Protein AF-A0A9Q4JFK7-F1 (afdb_monomer)

Secondary structure (DSSP, 8-state):
--TTS-EEEPPEE-TTS-EEEEEEEE-TTSEEEEEEEEE-TTS-EEEEEEEEE-EESSTTS-EEE-STTEEEEEEEE-SS-EEEEEEES-TT-TT-EEEEEEEEE--

Mean predicted aligned error: 3.75 Å

pLDDT: mean 93.04, std 7.92, range [55.31, 98.38]

Foldseek 3Di:
DQQVFWWKFDWDADPQRKIWMWIKHAHPVFKMKIKIWIAGNVRDIDIDIDMFGWDAPDPPQCWIDGDQQWIWRWPDDDLFKTKTWTWRHDPPDPPIDTHITMIGGDD

Sequence (107 aa):
MICDITWISKKTTNDKGVSYQNVYTFSNNGTYARTLITTDKDGKEQQSTVNGSWTFSAPSFGVIYLGHNSYWDIDELTENKFSAYRRNGEFGEPGMVREYFELTPKI

Organism: Bacteroides fragilis (NCBI:txid817)

Structure (mmCIF, N/CA/C/O backbone):
data_AF-A0A9Q4JFK7-F1
#
_entry.id   AF-A0A9Q4JFK7-F1
#
loop_
_atom_site.group_PDB
_atom_site.id
_atom_site.type_symbol
_atom_site.label_atom_id
_atom_site.label_alt_id
_atom_site.label_comp_id
_atom_site.label_asym_id
_atom_site.label_entity_id
_atom_site.label_seq_id
_atom_site.pdbx_PDB_ins_code
_atom_site.Cartn_x
_atom_site.Cartn_y
_atom_site.Cartn_z
_atom_site.occupancy
_atom_site.B_iso_or_equiv
_atom_site.auth_seq_id
_atom_site.auth_comp_id
_atom_site.auth_asym_id
_atom_site.auth_atom_id
_atom_site.pdbx_PDB_model_num
ATOM 1 N N . MET A 1 1 ? -4.896 6.280 -12.002 1.00 72.69 1 MET A N 1
ATOM 2 C CA . MET A 1 1 ? -5.091 4.828 -11.775 1.00 72.69 1 MET A CA 1
ATOM 3 C C . MET A 1 1 ? -4.617 4.370 -10.392 1.00 72.69 1 MET A C 1
ATOM 5 O O . MET A 1 1 ? -5.399 3.726 -9.717 1.00 72.69 1 MET A O 1
ATOM 9 N N . ILE A 1 2 ? -3.418 4.739 -9.907 1.00 88.69 2 ILE A N 1
ATOM 10 C CA . ILE A 1 2 ? -3.073 4.605 -8.467 1.00 88.69 2 ILE A CA 1
ATOM 11 C C . ILE A 1 2 ? -3.377 5.881 -7.656 1.00 88.69 2 ILE A C 1
ATOM 13 O O . ILE A 1 2 ? -3.796 5.784 -6.508 1.00 88.69 2 ILE A O 1
ATOM 17 N N . CYS A 1 3 ? -3.211 7.067 -8.256 1.00 91.62 3 CYS A N 1
ATOM 18 C CA . CYS A 1 3 ? -3.331 8.363 -7.571 1.00 91.62 3 CYS A CA 1
ATOM 19 C C . CYS A 1 3 ? -4.764 8.832 -7.291 1.00 91.62 3 CYS A C 1
ATOM 21 O O . CYS A 1 3 ? -4.981 9.680 -6.435 1.00 91.62 3 CYS A O 1
ATOM 23 N N . ASP A 1 4 ? -5.740 8.302 -8.025 1.00 87.56 4 ASP A N 1
ATOM 24 C CA . ASP A 1 4 ? -7.136 8.758 -7.952 1.00 87.56 4 ASP A CA 1
ATOM 25 C C . ASP A 1 4 ? -7.926 8.025 -6.860 1.00 87.56 4 ASP A C 1
ATOM 27 O O . ASP A 1 4 ? -9.075 8.355 -6.579 1.00 87.56 4 ASP A O 1
ATOM 31 N N . ILE A 1 5 ? -7.309 7.011 -6.250 1.00 93.62 5 ILE A N 1
ATOM 32 C CA . ILE A 1 5 ? -7.933 6.111 -5.289 1.00 93.62 5 ILE A CA 1
ATOM 33 C C . ILE A 1 5 ? -7.199 6.236 -3.957 1.00 93.62 5 ILE A C 1
ATOM 35 O O . ILE A 1 5 ? -5.969 6.206 -3.885 1.00 93.62 5 ILE A O 1
ATOM 39 N N . THR A 1 6 ? -7.973 6.350 -2.881 1.00 97.00 6 THR A N 1
ATOM 40 C CA . THR A 1 6 ? -7.452 6.125 -1.533 1.00 97.00 6 THR A CA 1
ATOM 41 C C . THR A 1 6 ? -7.437 4.628 -1.280 1.00 97.00 6 THR A C 1
ATOM 43 O O . THR A 1 6 ? -8.483 3.985 -1.314 1.00 97.00 6 THR A O 1
ATOM 46 N N . TRP A 1 7 ? -6.264 4.070 -1.014 1.00 97.81 7 TRP A N 1
ATOM 47 C CA . TRP A 1 7 ? -6.077 2.635 -0.844 1.00 97.81 7 TRP A CA 1
ATOM 48 C C . TRP A 1 7 ? -6.016 2.264 0.630 1.00 97.81 7 TRP A C 1
ATOM 50 O O . TRP A 1 7 ? -5.373 2.955 1.416 1.00 97.81 7 TRP A O 1
ATOM 60 N N . ILE A 1 8 ? -6.640 1.158 1.019 1.00 98.00 8 ILE A N 1
ATOM 61 C CA . ILE A 1 8 ? -6.665 0.686 2.401 1.00 98.00 8 ILE A CA 1
ATOM 62 C C . ILE A 1 8 ? -6.173 -0.754 2.495 1.00 98.00 8 ILE A C 1
ATOM 64 O O . ILE A 1 8 ? -6.543 -1.607 1.69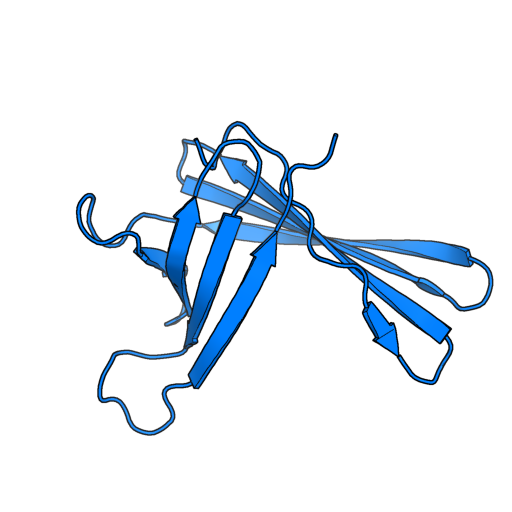4 1.00 98.00 8 ILE A O 1
ATOM 68 N N . SER A 1 9 ? -5.320 -1.035 3.479 1.00 97.88 9 SER A N 1
ATOM 69 C CA . SER A 1 9 ? -4.899 -2.404 3.764 1.00 97.88 9 SER A CA 1
ATOM 70 C C . SER A 1 9 ? -6.005 -3.176 4.473 1.00 97.88 9 SER A C 1
ATOM 72 O O . SER A 1 9 ? -6.872 -2.604 5.144 1.00 97.88 9 SER A O 1
ATOM 74 N N . LYS A 1 10 ? -5.906 -4.506 4.443 1.00 96.31 10 LYS A N 1
ATOM 75 C CA . LYS A 1 10 ? -6.632 -5.344 5.400 1.00 96.31 10 LYS A CA 1
ATOM 76 C C . LYS A 1 10 ? -6.311 -4.890 6.830 1.00 96.31 10 LYS A C 1
ATOM 78 O O . LYS A 1 10 ? -5.160 -4.568 7.140 1.00 96.31 10 LYS A O 1
ATOM 83 N N . LYS A 1 11 ? -7.332 -4.861 7.689 1.00 96.06 11 LYS A N 1
ATOM 84 C CA . LYS A 1 11 ? -7.161 -4.649 9.128 1.00 96.06 11 LYS A CA 1
ATOM 85 C C . LYS A 1 11 ? -6.57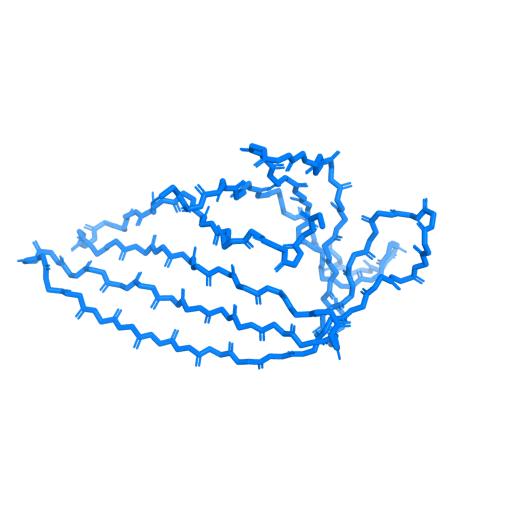9 -5.918 9.753 1.00 96.06 11 LYS A C 1
ATOM 87 O O . LYS A 1 11 ? -7.101 -7.011 9.531 1.00 96.06 11 LYS A O 1
ATOM 92 N N . THR A 1 12 ? -5.508 -5.776 10.522 1.00 96.69 12 THR A N 1
ATOM 93 C CA . THR A 1 12 ? -4.902 -6.866 11.298 1.00 96.69 12 THR A CA 1
ATOM 94 C C . THR A 1 12 ? -5.025 -6.563 12.782 1.00 96.69 12 THR A C 1
ATOM 96 O O . THR A 1 12 ? -5.042 -5.398 13.162 1.00 96.69 12 THR A O 1
ATOM 99 N N . THR A 1 13 ? -5.116 -7.590 13.622 1.00 97.44 13 THR A N 1
ATOM 100 C CA . THR A 1 13 ? -5.225 -7.444 15.080 1.00 97.44 13 THR A CA 1
ATOM 101 C C . THR A 1 13 ? -4.172 -8.319 15.736 1.00 97.44 13 THR A C 1
ATOM 103 O O . THR A 1 13 ? -3.989 -9.461 15.322 1.00 97.44 13 THR A O 1
ATOM 106 N N . ASN A 1 14 ? -3.458 -7.780 16.720 1.00 96.38 14 ASN A N 1
ATOM 107 C CA . ASN A 1 14 ? -2.482 -8.544 17.494 1.00 96.38 14 ASN A CA 1
ATOM 108 C C . ASN A 1 14 ? -3.129 -9.237 18.705 1.00 96.38 14 ASN A C 1
ATOM 110 O O . ASN A 1 14 ? -4.275 -8.967 19.061 1.00 96.38 14 ASN A O 1
ATOM 114 N N . ASP A 1 15 ? -2.352 -10.062 19.404 1.00 96.94 15 ASP A N 1
ATOM 115 C CA . ASP A 1 15 ? -2.812 -10.830 20.573 1.00 96.94 15 ASP A CA 1
ATOM 116 C C . ASP A 1 15 ? -3.270 -9.958 21.757 1.00 96.94 15 ASP A C 1
ATOM 118 O O . ASP A 1 15 ? -3.913 -10.442 22.685 1.00 96.94 15 ASP A O 1
ATOM 122 N N . LYS A 1 16 ? -2.960 -8.654 21.739 1.00 95.88 16 LYS A N 1
ATOM 123 C CA . LYS A 1 16 ? -3.389 -7.677 22.753 1.00 95.88 16 LYS A CA 1
ATOM 124 C C . LYS A 1 16 ? -4.713 -6.993 22.394 1.00 95.88 16 LYS A C 1
ATOM 126 O O . LYS A 1 16 ? -5.120 -6.067 23.092 1.00 95.88 16 LYS A O 1
ATOM 131 N N . GLY A 1 17 ? -5.361 -7.406 21.304 1.00 96.38 17 GLY A N 1
ATOM 132 C CA . GLY A 1 17 ? -6.602 -6.807 20.816 1.00 96.38 17 GLY A CA 1
ATOM 133 C C . GLY A 1 17 ? -6.417 -5.441 20.153 1.00 96.38 17 GLY A C 1
ATOM 134 O O . GLY A 1 17 ? -7.401 -4.747 19.925 1.00 96.38 17 GLY A O 1
ATOM 135 N N . VAL A 1 18 ? -5.180 -5.038 19.840 1.00 98.00 18 VAL A N 1
ATOM 136 C CA . VAL A 1 18 ? -4.906 -3.789 19.117 1.00 98.00 18 VAL A CA 1
ATOM 137 C C . VAL A 1 18 ? -4.949 -4.071 17.624 1.00 98.00 18 VAL A C 1
ATOM 139 O O . VAL A 1 18 ? -4.249 -4.970 17.146 1.00 98.00 18 VAL A O 1
ATOM 142 N N . SER A 1 19 ? -5.754 -3.302 16.892 1.00 98.12 19 SER A N 1
ATOM 143 C CA . SER A 1 19 ? -5.868 -3.420 15.440 1.00 98.12 19 SER A CA 1
ATOM 144 C C . SER A 1 19 ? -5.094 -2.336 14.696 1.00 98.12 19 SER A C 1
ATOM 146 O O . SER A 1 19 ? -4.974 -1.210 15.176 1.00 98.12 19 SER A O 1
ATOM 148 N N . TYR A 1 20 ? -4.590 -2.685 13.515 1.00 98.00 20 TYR A N 1
ATOM 149 C CA . TYR A 1 20 ? -3.772 -1.845 12.652 1.00 98.00 20 TYR A CA 1
ATOM 150 C C . TYR A 1 20 ? -4.333 -1.851 11.237 1.00 98.00 20 TYR A C 1
ATOM 152 O O . TYR A 1 20 ? -4.696 -2.900 10.697 1.00 98.00 20 TYR A O 1
ATOM 160 N N . GLN A 1 21 ? -4.370 -0.679 10.614 1.00 97.94 21 GLN A N 1
ATOM 161 C CA . GLN A 1 21 ? -4.784 -0.533 9.227 1.00 97.94 21 GLN A CA 1
ATOM 162 C C . GLN A 1 21 ? -4.049 0.636 8.579 1.00 97.94 21 GLN A C 1
ATOM 164 O O . GLN A 1 21 ? -3.972 1.720 9.150 1.00 97.94 21 GLN A O 1
ATOM 169 N N . ASN A 1 22 ? -3.500 0.423 7.388 1.00 97.88 22 ASN A N 1
ATOM 170 C CA . ASN A 1 22 ? -2.826 1.476 6.640 1.00 97.88 22 ASN A CA 1
ATOM 171 C C . ASN A 1 22 ? -3.760 2.043 5.574 1.00 97.88 22 ASN A C 1
ATOM 173 O O . ASN A 1 22 ? -4.427 1.288 4.870 1.00 97.88 22 ASN A O 1
ATOM 177 N N . VAL A 1 23 ? -3.756 3.363 5.438 1.00 98.12 23 VAL A N 1
ATOM 178 C CA . VAL A 1 23 ? -4.432 4.112 4.379 1.00 98.12 23 VAL A CA 1
ATOM 179 C C . VAL A 1 23 ? -3.370 4.848 3.572 1.00 98.12 23 VAL A C 1
ATOM 181 O O . VAL A 1 23 ? -2.541 5.545 4.154 1.00 98.12 23 VAL A O 1
ATOM 184 N N . TYR A 1 24 ? -3.396 4.697 2.254 1.00 97.62 24 TYR A N 1
ATOM 185 C CA . TYR A 1 24 ? -2.439 5.289 1.329 1.00 97.62 24 TYR A CA 1
ATOM 186 C C . TYR A 1 24 ? -3.135 6.231 0.350 1.00 97.62 24 TYR A C 1
ATOM 188 O O . TYR A 1 24 ? -4.172 5.891 -0.220 1.00 97.62 24 TYR A O 1
ATOM 196 N N . THR A 1 25 ? -2.517 7.382 0.106 1.00 97.06 25 THR A N 1
ATOM 197 C CA . THR A 1 25 ? -2.876 8.293 -0.985 1.00 97.06 25 THR A CA 1
ATOM 198 C C . THR A 1 25 ? -1.629 8.618 -1.794 1.00 97.06 25 THR A C 1
ATOM 200 O O . THR A 1 25 ? -0.600 8.998 -1.237 1.00 97.06 25 THR A O 1
ATOM 203 N N . PHE A 1 26 ? -1.713 8.452 -3.112 1.00 95.75 26 PHE A N 1
ATOM 204 C CA . PHE A 1 26 ? -0.631 8.753 -4.047 1.00 95.75 26 PHE A CA 1
ATOM 205 C C . PHE A 1 26 ? -1.009 9.988 -4.858 1.00 95.75 26 PHE A C 1
ATOM 207 O O . PHE A 1 26 ? -2.148 10.128 -5.285 1.00 95.75 26 PHE A O 1
ATOM 214 N N . SER A 1 27 ? -0.065 10.895 -5.064 1.00 95.00 27 SER A N 1
ATOM 215 C CA . SER A 1 27 ? -0.267 12.123 -5.830 1.00 95.00 27 SER A CA 1
ATOM 216 C C . SER A 1 27 ? 0.506 12.074 -7.142 1.00 95.00 27 SER A C 1
ATOM 218 O O . SER A 1 27 ? 1.636 11.588 -7.191 1.00 95.00 27 SER A O 1
ATOM 220 N N . ASN A 1 28 ? -0.071 12.653 -8.200 1.00 92.69 28 ASN A N 1
ATOM 221 C CA . ASN A 1 28 ? 0.544 12.714 -9.535 1.00 92.69 28 ASN A CA 1
ATOM 222 C C . ASN A 1 28 ? 1.865 13.504 -9.579 1.00 92.69 28 ASN A C 1
ATOM 224 O O . ASN A 1 28 ? 2.621 13.375 -10.534 1.00 92.69 28 ASN A O 1
ATOM 228 N N . ASN A 1 29 ? 2.166 14.304 -8.552 1.00 93.31 29 ASN A N 1
ATOM 229 C CA . ASN A 1 29 ? 3.449 14.998 -8.407 1.00 93.31 29 ASN A CA 1
ATOM 230 C C . ASN A 1 29 ? 4.556 14.121 -7.783 1.00 93.31 29 ASN A C 1
ATOM 232 O O . ASN A 1 29 ? 5.604 14.648 -7.416 1.00 93.31 29 ASN A O 1
ATOM 236 N N . GLY A 1 30 ? 4.328 12.812 -7.634 1.00 93.69 30 GLY A N 1
ATOM 237 C CA . GLY A 1 30 ? 5.322 11.872 -7.118 1.00 93.69 30 GLY A CA 1
ATOM 238 C C . GLY A 1 30 ? 5.448 11.860 -5.595 1.00 93.69 30 GLY A C 1
ATOM 239 O O . GLY A 1 30 ? 6.460 11.396 -5.078 1.00 93.69 30 GLY A O 1
ATOM 240 N N . THR A 1 31 ? 4.452 12.355 -4.854 1.00 96.38 31 THR A N 1
ATOM 241 C CA . THR A 1 31 ? 4.391 12.219 -3.387 1.00 96.38 31 THR A CA 1
ATOM 242 C C . THR A 1 31 ? 3.311 11.235 -2.960 1.00 96.38 31 THR A C 1
ATOM 244 O O . THR A 1 31 ? 2.349 10.988 -3.689 1.00 96.38 31 THR A O 1
ATOM 247 N N . TYR A 1 32 ? 3.470 10.638 -1.783 1.00 96.75 32 TYR A N 1
ATOM 248 C CA . TYR A 1 32 ? 2.444 9.809 -1.162 1.00 96.75 32 TYR A CA 1
ATOM 249 C C . TYR A 1 32 ? 2.359 10.076 0.340 1.00 96.75 32 TYR A C 1
ATOM 251 O O . TYR A 1 32 ? 3.344 10.473 0.969 1.00 96.75 32 TYR A O 1
ATOM 259 N N . ALA A 1 33 ? 1.190 9.806 0.915 1.00 97.38 33 ALA A N 1
ATOM 260 C CA . ALA A 1 33 ? 0.983 9.756 2.354 1.00 97.38 33 ALA A CA 1
ATOM 261 C C . ALA A 1 33 ? 0.529 8.352 2.764 1.00 97.38 33 ALA A C 1
ATOM 263 O O . ALA A 1 33 ? -0.301 7.735 2.094 1.00 97.38 33 ALA A O 1
ATOM 264 N N . ARG A 1 34 ? 1.058 7.853 3.884 1.00 97.12 34 ARG A N 1
ATOM 265 C CA . ARG A 1 34 ? 0.572 6.648 4.563 1.00 97.12 34 ARG A CA 1
ATOM 266 C C . ARG A 1 34 ? 0.126 7.007 5.971 1.00 97.12 34 ARG A C 1
ATOM 268 O O . ARG A 1 34 ? 0.962 7.284 6.833 1.00 97.12 34 ARG A O 1
ATOM 275 N N . THR A 1 35 ? -1.168 6.889 6.227 1.00 98.38 35 THR A N 1
ATOM 276 C CA . THR A 1 35 ? -1.744 6.982 7.569 1.00 98.38 35 THR A CA 1
ATOM 277 C C . THR A 1 35 ? -1.912 5.586 8.155 1.00 98.38 35 THR A C 1
ATOM 279 O O . THR A 1 35 ? -2.640 4.765 7.605 1.00 98.38 35 THR A O 1
ATOM 282 N N . LEU A 1 36 ? -1.250 5.314 9.276 1.00 98.38 36 LEU A N 1
ATOM 283 C CA . LEU A 1 36 ? -1.510 4.141 10.103 1.00 98.38 36 LEU A CA 1
ATOM 284 C C . LEU A 1 36 ? -2.606 4.491 11.110 1.00 98.38 36 LEU A C 1
ATOM 286 O O . LEU A 1 36 ? -2.405 5.361 11.958 1.00 98.38 36 LEU A O 1
ATOM 290 N N . ILE A 1 37 ? -3.730 3.789 11.027 1.00 98.19 37 ILE A N 1
ATOM 291 C CA . ILE A 1 37 ? -4.803 3.802 12.017 1.00 98.19 37 ILE A CA 1
ATOM 292 C C . ILE A 1 37 ? -4.537 2.652 12.985 1.00 98.19 37 ILE A C 1
ATOM 294 O O . ILE A 1 37 ? -4.429 1.497 12.573 1.00 98.19 37 ILE A O 1
ATOM 298 N N . THR A 1 38 ? -4.410 2.981 14.265 1.00 98.19 38 THR A N 1
ATOM 299 C CA . THR A 1 38 ? -4.307 2.020 15.362 1.00 98.19 38 THR A CA 1
ATOM 300 C C . THR A 1 38 ? -5.553 2.148 16.220 1.00 98.19 38 THR A C 1
ATOM 302 O O . THR A 1 38 ? -5.829 3.233 16.724 1.00 98.19 38 THR A O 1
ATOM 305 N N . THR A 1 39 ? -6.297 1.063 16.399 1.00 98.31 39 THR A N 1
ATOM 306 C CA . THR A 1 39 ? -7.450 1.019 17.308 1.00 98.31 39 THR A CA 1
ATOM 307 C C . THR A 1 39 ? -7.075 0.148 18.495 1.00 98.31 39 THR A C 1
ATOM 309 O O . THR A 1 39 ? -6.716 -1.015 18.299 1.00 98.31 39 THR A O 1
ATOM 312 N N . ASP A 1 40 ? -7.114 0.695 19.708 1.00 97.12 40 ASP A N 1
ATOM 313 C CA . ASP A 1 40 ? -6.854 -0.096 20.910 1.00 97.12 40 ASP A CA 1
ATOM 314 C C . ASP A 1 40 ? -8.007 -1.062 21.235 1.00 97.12 40 ASP A C 1
ATOM 316 O O . ASP A 1 40 ? -9.054 -1.071 20.582 1.00 97.12 40 ASP A O 1
ATOM 320 N N . LYS A 1 41 ? -7.801 -1.895 22.259 1.00 96.12 41 LYS A N 1
ATOM 321 C CA . LYS A 1 41 ? -8.770 -2.910 22.696 1.00 96.12 41 LYS A CA 1
ATOM 322 C C . LYS A 1 41 ? -10.126 -2.333 23.128 1.00 96.12 41 LYS A C 1
ATOM 324 O O . LYS A 1 41 ? -11.105 -3.070 23.164 1.00 96.12 41 LYS A O 1
ATOM 329 N N . ASP A 1 42 ? -10.167 -1.048 23.481 1.00 96.44 42 ASP A N 1
ATOM 330 C CA . ASP A 1 42 ? -11.363 -0.348 23.950 1.00 96.44 42 ASP A CA 1
ATOM 331 C C . ASP A 1 42 ? -12.042 0.427 22.801 1.00 96.44 42 ASP A C 1
ATOM 333 O O . ASP A 1 42 ? -13.044 1.110 23.008 1.00 96.44 42 ASP A O 1
ATOM 337 N N . GLY A 1 43 ? -11.519 0.306 21.574 1.00 95.06 43 GLY A N 1
ATOM 338 C CA . GLY A 1 43 ? -12.066 0.936 20.377 1.00 95.06 43 GLY A CA 1
ATOM 339 C C . GLY A 1 43 ? -11.549 2.351 20.118 1.00 95.06 43 GLY A C 1
ATOM 340 O O . GLY A 1 43 ? -12.010 2.996 19.176 1.00 95.06 43 GLY A O 1
ATOM 341 N N . LYS A 1 44 ? -10.598 2.863 20.909 1.00 97.69 44 LYS A N 1
ATOM 342 C CA . LYS A 1 44 ? -10.066 4.215 20.715 1.00 97.69 44 LYS A CA 1
ATOM 343 C C . LYS A 1 44 ? -9.046 4.226 19.585 1.00 97.69 44 LYS A C 1
ATOM 345 O O . LYS A 1 44 ? -8.061 3.486 19.598 1.00 97.69 44 LYS A O 1
ATOM 350 N N . GLU A 1 45 ? -9.266 5.114 18.622 1.00 97.62 45 GLU A N 1
ATOM 351 C CA . GLU A 1 45 ? -8.383 5.272 17.472 1.00 97.62 45 GLU A CA 1
ATOM 352 C 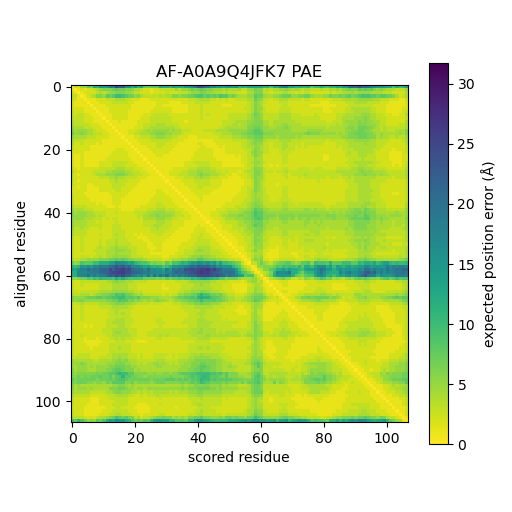C . GLU A 1 45 ? -7.273 6.297 17.711 1.00 97.62 45 GLU A C 1
ATOM 354 O O . GLU A 1 45 ? -7.464 7.350 18.323 1.00 97.62 45 GLU A O 1
ATOM 359 N N . GLN A 1 46 ? -6.101 5.987 17.168 1.00 97.56 46 GLN A N 1
ATOM 360 C CA . GLN A 1 46 ? -4.967 6.886 17.024 1.00 97.56 46 GLN A CA 1
ATOM 361 C C . GLN A 1 46 ? -4.457 6.794 15.591 1.00 97.56 46 GLN A C 1
ATOM 363 O O . GLN A 1 46 ? -4.419 5.712 15.002 1.00 97.56 46 GLN A O 1
ATOM 368 N N . GLN A 1 47 ? -4.056 7.930 15.030 1.00 97.94 47 GLN A N 1
ATOM 369 C CA . GLN A 1 47 ? -3.569 8.004 13.659 1.00 97.94 47 GLN A CA 1
ATOM 370 C C . GLN A 1 47 ? -2.169 8.602 13.625 1.00 97.94 47 GLN A C 1
ATOM 372 O O . GLN A 1 47 ? -1.866 9.550 14.346 1.00 97.94 47 GLN A O 1
ATOM 377 N N . SER A 1 48 ? -1.317 8.041 12.773 1.00 98.06 48 SER A N 1
ATOM 378 C CA . SER A 1 48 ? 0.013 8.578 12.490 1.00 98.06 48 SER A CA 1
ATOM 379 C C . SER A 1 48 ? 0.258 8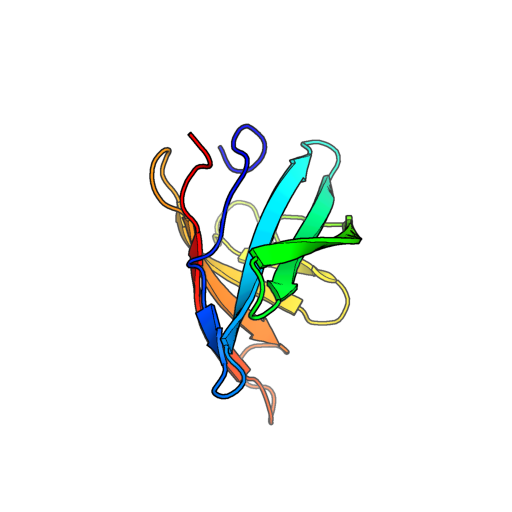.580 10.989 1.00 98.06 48 SER A C 1
ATOM 381 O O . SER A 1 48 ? 0.073 7.560 10.323 1.00 98.06 48 SER A O 1
ATOM 383 N N . THR A 1 49 ? 0.672 9.721 10.447 1.00 98.25 49 THR A N 1
ATOM 384 C CA . THR A 1 49 ? 0.898 9.890 9.008 1.00 98.25 49 THR A CA 1
ATOM 385 C C . THR A 1 49 ? 2.378 10.071 8.730 1.00 98.25 49 THR A C 1
ATOM 387 O O . THR A 1 49 ? 3.056 10.852 9.394 1.00 98.25 49 THR A O 1
ATOM 390 N N . VAL A 1 50 ? 2.870 9.355 7.723 1.00 96.75 50 VAL A N 1
ATOM 391 C CA . VAL A 1 50 ? 4.190 9.585 7.130 1.00 96.75 50 VAL A CA 1
ATOM 392 C C . VAL A 1 50 ? 4.015 9.980 5.673 1.00 96.75 50 VAL A C 1
ATOM 394 O O . VAL A 1 50 ? 3.122 9.467 4.998 1.00 96.75 50 VAL A O 1
ATOM 397 N N . ASN A 1 51 ? 4.870 10.879 5.200 1.00 96.81 51 ASN A N 1
ATOM 398 C CA . ASN A 1 51 ? 4.900 11.313 3.809 1.00 96.81 51 ASN A CA 1
ATOM 399 C C . ASN A 1 51 ? 6.199 10.842 3.164 1.00 96.81 51 ASN A C 1
ATOM 401 O O . ASN A 1 51 ? 7.231 10.756 3.832 1.00 96.81 51 ASN A O 1
ATOM 405 N N . GLY A 1 52 ? 6.154 10.570 1.868 1.00 95.56 52 GLY A N 1
ATOM 406 C CA . GLY A 1 52 ? 7.332 10.204 1.100 1.00 95.56 52 GLY A CA 1
ATOM 407 C C . GLY A 1 52 ? 7.160 10.505 -0.378 1.00 95.56 52 GLY A C 1
ATOM 408 O O . GLY A 1 52 ? 6.127 11.020 -0.814 1.00 95.56 52 GLY A O 1
ATOM 409 N N . SER A 1 53 ? 8.187 10.160 -1.142 1.00 95.62 53 SER A N 1
ATOM 410 C CA . SER A 1 53 ? 8.172 10.259 -2.597 1.00 95.62 53 SER A CA 1
ATOM 411 C C . SER A 1 53 ? 8.002 8.883 -3.221 1.00 95.62 53 SER A C 1
ATOM 413 O O . SER A 1 53 ? 8.377 7.871 -2.627 1.00 95.62 53 SER A O 1
ATOM 415 N N . TRP A 1 54 ? 7.444 8.844 -4.423 1.00 94.75 54 TRP A N 1
ATOM 416 C CA . TRP A 1 54 ? 7.334 7.633 -5.216 1.00 94.75 54 TRP A CA 1
ATOM 417 C C . TRP A 1 54 ? 7.495 7.940 -6.705 1.00 94.75 54 TRP A C 1
ATOM 419 O O . TRP A 1 54 ? 7.223 9.047 -7.168 1.00 94.75 54 TRP A O 1
ATOM 429 N N . THR A 1 55 ? 7.938 6.942 -7.459 1.00 92.56 55 THR A N 1
ATOM 430 C CA . THR A 1 55 ? 7.982 6.982 -8.925 1.00 92.56 55 THR A CA 1
ATOM 431 C C . THR A 1 55 ? 7.855 5.572 -9.491 1.00 92.56 55 THR A C 1
ATOM 433 O O . THR A 1 55 ? 8.125 4.600 -8.787 1.00 92.56 55 THR A O 1
ATOM 436 N N . PHE A 1 56 ? 7.488 5.434 -10.762 1.00 89.25 56 PHE A N 1
ATOM 437 C CA . PHE A 1 56 ? 7.655 4.166 -11.473 1.00 89.25 56 PHE A CA 1
ATOM 438 C C . PHE A 1 56 ? 9.124 3.997 -11.881 1.00 89.25 56 PHE A C 1
ATOM 440 O O . PHE A 1 56 ? 9.700 4.912 -12.469 1.00 89.25 56 PHE A O 1
ATOM 447 N N . SER A 1 57 ? 9.741 2.844 -11.590 1.00 75.00 57 SER A N 1
ATOM 448 C CA . SER A 1 57 ? 11.162 2.612 -11.919 1.00 75.00 57 SER A CA 1
ATOM 449 C C . SER A 1 57 ? 11.418 2.445 -13.424 1.00 75.00 57 SER A C 1
ATOM 451 O O . SER A 1 57 ? 12.535 2.648 -13.885 1.00 75.00 57 SER A O 1
ATOM 453 N N . ALA A 1 58 ? 10.372 2.165 -14.202 1.00 64.94 58 ALA A N 1
ATOM 454 C CA . ALA A 1 58 ? 10.239 2.448 -15.629 1.00 64.94 58 ALA A CA 1
ATOM 455 C C . ALA A 1 58 ? 8.770 2.190 -16.035 1.00 64.94 58 ALA A C 1
ATOM 457 O O . ALA A 1 58 ? 8.124 1.329 -15.428 1.00 64.94 58 ALA A O 1
ATOM 458 N N . PRO A 1 59 ? 8.221 2.877 -17.056 1.00 55.31 59 PRO A N 1
ATOM 459 C CA . PRO A 1 59 ? 6.796 2.791 -17.406 1.00 55.31 59 PRO A CA 1
ATOM 460 C C . PRO A 1 59 ? 6.294 1.379 -17.750 1.00 55.31 59 PRO A C 1
ATOM 462 O O . PRO A 1 59 ? 5.102 1.114 -17.649 1.00 55.31 59 PRO A O 1
ATOM 465 N N . SER A 1 60 ? 7.188 0.472 -18.155 1.00 57.31 60 SER A N 1
ATOM 466 C CA . SER A 1 60 ? 6.855 -0.868 -18.651 1.00 57.31 60 SER A CA 1
ATOM 467 C C . SER A 1 60 ? 6.888 -1.983 -17.603 1.00 57.31 60 SER A C 1
ATOM 469 O O . SER A 1 60 ? 6.484 -3.095 -17.921 1.00 57.31 60 SER A O 1
ATOM 471 N N . PHE A 1 61 ? 7.386 -1.734 -16.386 1.00 62.28 61 PHE A N 1
ATOM 472 C CA . PHE A 1 61 ? 7.736 -2.824 -15.461 1.00 62.28 61 PHE A CA 1
ATOM 473 C C . PHE A 1 61 ? 6.804 -2.999 -14.266 1.00 62.28 61 PHE A C 1
ATOM 475 O O . PHE A 1 61 ? 6.990 -3.945 -13.511 1.00 62.28 61 PHE A O 1
ATOM 482 N N . GLY A 1 62 ? 5.806 -2.131 -14.080 1.00 87.00 62 GLY A N 1
ATOM 483 C CA . GLY A 1 62 ? 4.898 -2.263 -12.939 1.00 87.00 62 GLY A CA 1
ATOM 484 C C . GLY A 1 62 ? 5.645 -2.250 -11.602 1.00 87.00 62 GLY A C 1
ATOM 485 O O . GLY A 1 62 ? 5.249 -2.938 -10.680 1.00 87.00 62 GLY A O 1
ATOM 486 N N . VAL A 1 63 ? 6.749 -1.511 -11.480 1.00 92.69 63 VAL A N 1
ATOM 487 C CA . VAL A 1 63 ? 7.502 -1.399 -10.224 1.00 92.69 63 VAL A CA 1
ATOM 488 C C . VAL A 1 63 ? 7.435 0.041 -9.736 1.00 92.69 63 VAL A C 1
ATOM 490 O O . VAL A 1 63 ? 7.796 0.971 -10.460 1.00 92.69 63 VAL A O 1
ATOM 493 N N . ILE A 1 64 ? 6.984 0.225 -8.499 1.00 93.62 64 ILE A N 1
ATOM 494 C CA . ILE A 1 64 ? 7.009 1.506 -7.792 1.00 93.62 64 ILE A CA 1
ATOM 495 C C . ILE A 1 64 ? 8.271 1.554 -6.940 1.00 93.62 64 ILE A C 1
ATOM 497 O O . ILE A 1 64 ? 8.530 0.638 -6.171 1.00 93.62 64 ILE A O 1
ATOM 501 N N . TYR A 1 65 ? 9.031 2.636 -7.030 1.00 93.62 65 TYR A N 1
ATOM 502 C CA . TYR A 1 65 ? 10.152 2.933 -6.147 1.00 93.62 65 TYR A CA 1
ATOM 503 C C . TYR A 1 65 ? 9.730 3.964 -5.101 1.00 93.62 65 TYR A C 1
ATOM 505 O O . TYR A 1 65 ? 9.210 5.018 -5.464 1.00 93.62 65 TYR A O 1
ATOM 513 N N . LEU A 1 66 ? 9.963 3.671 -3.818 1.00 93.25 66 LEU A N 1
ATOM 514 C CA . LEU A 1 66 ? 9.600 4.533 -2.682 1.00 93.25 66 LEU A CA 1
ATOM 515 C C . LEU A 1 66 ? 10.824 5.129 -1.958 1.00 93.25 66 LEU A C 1
ATOM 517 O O . LEU A 1 66 ? 10.682 5.715 -0.884 1.00 93.25 66 LEU A O 1
ATOM 521 N N . GLY A 1 67 ? 12.026 4.982 -2.527 1.00 89.62 67 GLY A N 1
ATOM 522 C CA . GLY A 1 67 ? 13.280 5.393 -1.889 1.00 89.62 67 GLY A CA 1
ATOM 523 C C . GLY A 1 67 ? 13.921 4.288 -1.044 1.00 89.62 67 GLY A C 1
ATOM 524 O O . GLY A 1 67 ? 13.270 3.311 -0.684 1.00 89.62 67 GLY A O 1
ATOM 525 N N . HIS A 1 68 ? 15.202 4.457 -0.700 1.00 88.50 68 HIS A N 1
ATOM 526 C CA . HIS A 1 68 ? 15.928 3.609 0.263 1.00 88.50 68 HIS A CA 1
ATOM 527 C C . HIS A 1 68 ? 15.818 2.098 -0.011 1.00 88.50 68 HIS A C 1
ATOM 529 O O . HIS A 1 68 ? 15.528 1.317 0.895 1.00 88.50 68 HIS A O 1
ATOM 535 N N . ASN A 1 69 ? 16.018 1.694 -1.269 1.00 88.69 69 ASN A N 1
ATOM 536 C CA . ASN A 1 69 ? 15.905 0.303 -1.728 1.00 88.69 69 ASN A CA 1
ATOM 537 C C . ASN A 1 69 ? 14.534 -0.342 -1.445 1.00 88.69 69 ASN A C 1
ATOM 539 O O . ASN A 1 69 ? 14.440 -1.563 -1.343 1.00 88.69 69 ASN A O 1
ATOM 543 N N . SER A 1 70 ? 13.475 0.461 -1.304 1.00 92.56 70 SER A N 1
ATOM 544 C CA . SER A 1 70 ? 12.099 -0.002 -1.133 1.00 92.56 70 SER A CA 1
ATOM 545 C C . SER A 1 70 ? 11.349 0.076 -2.457 1.00 92.56 70 SER A C 1
ATOM 547 O O . SER A 1 70 ? 11.193 1.155 -3.042 1.00 92.56 70 SER A O 1
ATOM 549 N N . TYR A 1 71 ? 10.864 -1.074 -2.909 1.00 94.31 71 TYR A N 1
ATOM 550 C CA . TYR A 1 71 ? 10.157 -1.241 -4.171 1.00 94.31 71 TYR A CA 1
ATOM 551 C C . TYR A 1 71 ? 8.835 -1.956 -3.946 1.00 94.31 71 TYR A C 1
ATOM 553 O O . TYR A 1 71 ? 8.756 -2.851 -3.106 1.00 94.31 71 TYR A O 1
ATOM 561 N N . TRP A 1 72 ? 7.805 -1.611 -4.710 1.00 95.19 72 TRP A N 1
ATOM 562 C CA . TRP A 1 72 ? 6.599 -2.423 -4.831 1.00 95.19 72 TRP A CA 1
ATOM 563 C C . TRP A 1 72 ? 6.510 -2.966 -6.251 1.00 95.19 72 TRP A C 1
ATOM 565 O O . TRP A 1 72 ? 6.276 -2.202 -7.187 1.00 95.19 72 TRP A O 1
ATOM 575 N N . ASP A 1 73 ? 6.688 -4.275 -6.403 1.00 94.25 73 ASP A N 1
ATOM 576 C CA . ASP A 1 73 ? 6.486 -4.958 -7.679 1.00 94.25 73 ASP A CA 1
ATOM 577 C C . ASP A 1 73 ? 4.982 -5.246 -7.822 1.00 94.25 73 ASP A C 1
ATOM 579 O O . ASP A 1 73 ? 4.455 -6.126 -7.136 1.00 94.25 73 ASP A O 1
ATOM 583 N N . ILE A 1 74 ? 4.286 -4.462 -8.645 1.00 94.12 74 ILE A N 1
ATOM 584 C CA . ILE A 1 74 ? 2.845 -4.565 -8.895 1.00 94.12 74 ILE A CA 1
ATOM 585 C C . ILE A 1 74 ? 2.536 -5.931 -9.499 1.00 94.12 74 ILE A C 1
ATOM 587 O O . ILE A 1 74 ? 3.131 -6.345 -10.491 1.00 94.12 74 ILE A O 1
ATOM 591 N N . ASP A 1 75 ? 1.573 -6.599 -8.879 1.00 94.75 75 ASP A N 1
ATOM 592 C CA . ASP A 1 75 ? 1.011 -7.870 -9.316 1.00 94.75 75 ASP A CA 1
ATOM 593 C C . ASP A 1 75 ? -0.320 -7.626 -10.044 1.00 94.75 75 ASP A C 1
ATOM 595 O O . ASP A 1 75 ? -0.509 -8.065 -11.175 1.00 94.75 75 ASP A O 1
ATOM 599 N N . GLU A 1 76 ? -1.202 -6.816 -9.452 1.00 93.88 76 GLU A N 1
ATOM 600 C CA . GLU A 1 76 ? -2.477 -6.414 -10.044 1.00 93.88 76 GLU A CA 1
ATOM 601 C C . GLU A 1 76 ? -2.811 -4.971 -9.648 1.00 93.88 76 GLU A C 1
ATOM 603 O O . GLU A 1 76 ? -2.721 -4.598 -8.478 1.00 93.88 76 GLU A O 1
ATOM 608 N N . LEU A 1 77 ? -3.228 -4.149 -10.611 1.00 92.75 77 LEU A N 1
ATOM 609 C CA . LEU A 1 77 ? -3.750 -2.808 -10.353 1.00 92.75 77 LEU A CA 1
ATOM 610 C C . LEU A 1 77 ? -4.995 -2.587 -11.209 1.00 92.75 77 LEU A C 1
ATOM 612 O O . LEU A 1 77 ? -4.908 -2.428 -12.424 1.00 92.75 77 LEU A O 1
ATOM 616 N N . THR A 1 78 ? -6.153 -2.572 -10.561 1.00 93.12 78 THR A N 1
ATOM 617 C CA . THR A 1 78 ? -7.463 -2.265 -11.145 1.00 93.12 78 THR A CA 1
ATOM 618 C C . THR A 1 78 ? -8.135 -1.166 -10.327 1.00 93.12 78 THR A C 1
ATOM 620 O O . THR A 1 78 ? -7.579 -0.697 -9.342 1.00 93.12 78 THR A O 1
ATOM 623 N N . GLU A 1 79 ? -9.340 -0.741 -10.698 1.00 91.06 79 GLU A N 1
ATOM 624 C CA . GLU A 1 79 ? -10.116 0.200 -9.877 1.00 91.06 79 GLU A CA 1
ATOM 625 C C . GLU A 1 79 ? -10.571 -0.394 -8.533 1.00 91.06 79 GLU A C 1
ATOM 627 O O . GLU A 1 79 ? -10.888 0.362 -7.625 1.00 91.06 79 GLU A O 1
ATOM 632 N N . ASN A 1 80 ? -10.585 -1.728 -8.396 1.00 93.88 80 ASN A N 1
ATOM 633 C CA . ASN A 1 80 ? -11.134 -2.440 -7.236 1.00 93.88 80 ASN A CA 1
ATOM 634 C C . ASN A 1 80 ? -10.070 -3.141 -6.384 1.00 93.88 80 ASN A C 1
ATOM 636 O O . ASN A 1 80 ? -10.356 -3.571 -5.265 1.00 93.88 80 ASN A O 1
ATOM 640 N N . LYS A 1 81 ? -8.847 -3.278 -6.898 1.00 95.25 81 LYS A N 1
ATOM 641 C CA . LYS A 1 81 ? -7.777 -4.019 -6.238 1.00 95.25 81 LYS A CA 1
ATOM 642 C C . LYS A 1 81 ? -6.417 -3.464 -6.618 1.00 95.25 81 LYS A C 1
ATOM 644 O O . LYS A 1 81 ? -6.145 -3.200 -7.787 1.00 95.25 81 LYS A O 1
ATOM 649 N N . PHE A 1 82 ? -5.551 -3.368 -5.620 1.00 95.81 82 PHE A N 1
ATOM 650 C CA . PHE A 1 82 ? -4.136 -3.121 -5.810 1.00 95.81 82 PHE A CA 1
ATOM 651 C C . PHE A 1 82 ? -3.331 -4.155 -5.018 1.00 95.81 82 PHE A C 1
ATOM 653 O O . PHE A 1 82 ? -3.208 -4.052 -3.798 1.00 95.81 82 PHE A O 1
ATOM 660 N N . SER A 1 83 ? -2.786 -5.157 -5.707 1.00 96.88 83 SER A N 1
ATOM 661 C CA . SER A 1 83 ? -1.841 -6.118 -5.141 1.00 96.88 83 SER A CA 1
ATOM 662 C C . SER A 1 83 ? -0.430 -5.886 -5.658 1.00 96.88 83 SER A C 1
ATOM 664 O O . SER A 1 83 ? -0.199 -5.526 -6.815 1.00 96.88 83 SER A O 1
ATOM 666 N N . ALA A 1 84 ? 0.537 -6.100 -4.778 1.00 96.19 84 ALA A N 1
ATOM 667 C CA . ALA A 1 84 ? 1.944 -5.988 -5.108 1.00 96.19 84 ALA A CA 1
ATOM 668 C C . ALA A 1 84 ? 2.789 -6.781 -4.113 1.00 96.19 84 ALA A C 1
ATOM 670 O O . ALA A 1 84 ? 2.321 -7.245 -3.071 1.00 96.19 84 ALA A O 1
ATOM 671 N N . TYR A 1 85 ? 4.074 -6.881 -4.415 1.00 96.44 85 TYR A N 1
ATOM 672 C CA . TYR A 1 85 ? 5.072 -7.385 -3.492 1.00 96.44 85 TYR A CA 1
ATOM 673 C C . TYR A 1 85 ? 5.942 -6.238 -2.985 1.00 96.44 85 TYR A C 1
ATOM 675 O O . TYR A 1 85 ? 6.584 -5.557 -3.783 1.00 96.44 85 TYR A O 1
ATOM 683 N N . ARG A 1 86 ? 6.001 -6.035 -1.664 1.00 95.31 86 ARG A N 1
ATOM 684 C CA . ARG A 1 86 ? 6.998 -5.157 -1.038 1.00 95.31 86 ARG A CA 1
ATOM 685 C C . ARG A 1 86 ? 8.340 -5.846 -1.118 1.00 95.31 86 ARG A C 1
ATOM 687 O O . ARG A 1 86 ? 8.507 -6.919 -0.545 1.00 95.31 86 ARG A O 1
ATOM 694 N N . ARG A 1 87 ? 9.282 -5.224 -1.802 1.00 94.88 87 ARG A N 1
ATOM 695 C CA . ARG A 1 87 ? 10.643 -5.701 -1.956 1.00 94.88 87 ARG A CA 1
ATOM 696 C C . ARG A 1 87 ? 11.614 -4.718 -1.318 1.00 94.88 87 ARG A C 1
ATOM 698 O O . ARG A 1 87 ? 11.515 -3.513 -1.550 1.00 94.88 87 ARG A O 1
ATOM 705 N N . ASN A 1 88 ? 12.535 -5.237 -0.512 1.00 94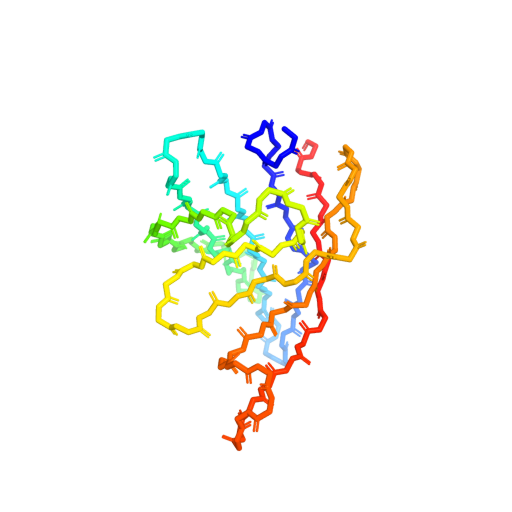.25 88 ASN A N 1
ATOM 706 C CA . ASN A 1 88 ? 13.675 -4.481 -0.002 1.00 94.25 88 ASN A CA 1
ATOM 707 C C . ASN A 1 88 ? 14.959 -5.040 -0.626 1.00 94.25 88 ASN A C 1
ATOM 709 O O . ASN A 1 88 ? 15.223 -6.232 -0.478 1.00 94.25 88 ASN A O 1
ATOM 713 N N . GLY A 1 89 ? 15.713 -4.195 -1.329 1.00 90.94 89 GLY A N 1
ATOM 714 C CA . GLY A 1 89 ? 16.905 -4.592 -2.087 1.00 90.94 89 GLY A CA 1
ATOM 715 C C . GLY A 1 89 ? 16.619 -4.984 -3.539 1.00 90.94 89 GLY A C 1
ATOM 716 O O . GLY A 1 89 ? 15.467 -5.136 -3.964 1.00 90.94 89 GLY A O 1
ATOM 717 N N . GLU A 1 90 ? 17.684 -5.123 -4.321 1.00 89.25 90 GLU A N 1
ATOM 718 C CA . GLU A 1 90 ? 17.608 -5.499 -5.733 1.00 89.25 90 GLU A CA 1
ATOM 719 C C . GLU A 1 90 ? 17.547 -7.016 -5.941 1.00 89.25 90 GLU A C 1
ATOM 721 O O . GLU A 1 90 ? 17.943 -7.822 -5.095 1.00 89.25 90 GLU A O 1
ATOM 726 N N . PHE A 1 91 ? 17.030 -7.433 -7.099 1.00 88.31 91 PHE A N 1
ATOM 727 C CA . PHE A 1 91 ? 17.012 -8.850 -7.457 1.00 88.31 91 PHE A CA 1
ATOM 728 C C . PHE A 1 91 ? 18.437 -9.412 -7.528 1.00 88.31 91 PHE A C 1
ATOM 730 O O . PHE A 1 91 ? 19.286 -8.899 -8.252 1.00 88.31 91 PHE A O 1
ATOM 737 N N . GLY A 1 92 ? 18.675 -10.503 -6.797 1.00 89.00 92 GLY A N 1
ATOM 738 C CA . GLY A 1 92 ? 19.982 -11.158 -6.712 1.00 89.00 92 GLY A CA 1
ATOM 739 C C . GLY A 1 92 ? 20.859 -10.681 -5.552 1.00 89.00 92 GLY A C 1
ATOM 740 O O . GLY A 1 92 ? 21.892 -11.299 -5.304 1.00 89.00 92 GLY A O 1
ATOM 741 N N . GLU A 1 93 ? 20.455 -9.647 -4.805 1.00 91.88 93 GLU A N 1
ATOM 742 C CA . GLU A 1 93 ? 21.189 -9.221 -3.613 1.00 91.88 93 GLU A CA 1
ATOM 743 C C . GLU A 1 93 ? 20.971 -10.187 -2.432 1.00 91.88 93 GLU A C 1
ATOM 745 O O . GLU A 1 93 ? 19.832 -10.575 -2.137 1.00 91.88 93 GLU A O 1
ATOM 750 N N . PRO A 1 94 ? 22.040 -10.572 -1.708 1.00 90.62 94 PRO A N 1
ATOM 751 C CA . PRO A 1 94 ? 21.908 -11.288 -0.447 1.00 90.62 94 PRO A CA 1
ATOM 752 C C . PRO A 1 94 ? 21.065 -10.490 0.553 1.00 90.62 94 PRO A C 1
ATOM 754 O O . PRO A 1 94 ? 21.363 -9.335 0.843 1.00 90.62 94 PRO A O 1
ATOM 757 N N . GLY A 1 95 ? 20.028 -11.120 1.107 1.00 86.75 95 GLY A N 1
ATOM 758 C CA . GLY A 1 95 ? 19.117 -10.468 2.052 1.00 86.75 95 GLY A CA 1
ATOM 759 C C . GLY A 1 95 ? 17.943 -9.733 1.404 1.00 86.75 95 GLY A C 1
ATOM 760 O O . GLY A 1 95 ? 17.168 -9.114 2.131 1.00 86.75 95 GLY A O 1
ATOM 761 N N . MET A 1 96 ? 17.765 -9.837 0.080 1.00 93.25 96 MET A N 1
ATOM 762 C CA . MET A 1 96 ? 16.544 -9.366 -0.569 1.00 93.25 96 MET A CA 1
ATOM 763 C C . MET A 1 96 ? 15.328 -10.105 0.000 1.00 93.25 96 MET A C 1
ATOM 765 O O . MET A 1 96 ? 15.265 -11.338 -0.002 1.00 93.25 96 MET A O 1
ATOM 769 N N . VAL A 1 97 ? 14.359 -9.333 0.487 1.00 93.19 97 VAL A N 1
ATOM 770 C CA . VAL A 1 97 ? 13.070 -9.83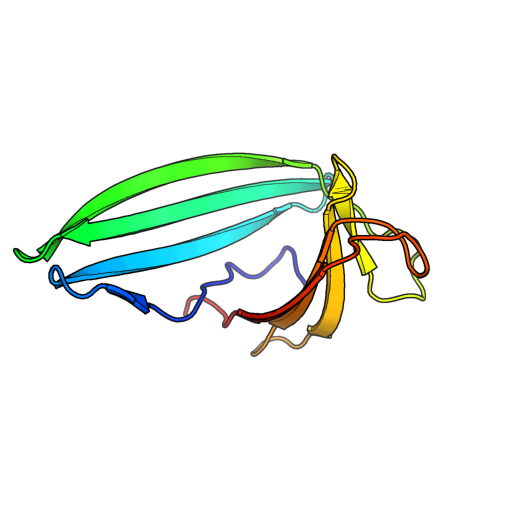9 0.971 1.00 93.19 97 VAL A CA 1
ATOM 771 C C . VAL A 1 97 ? 11.956 -9.347 0.069 1.00 93.19 97 VAL A C 1
ATOM 773 O O . VAL A 1 97 ? 12.001 -8.218 -0.420 1.00 93.19 97 VAL A O 1
ATOM 776 N N . ARG A 1 98 ? 10.946 -10.197 -0.140 1.00 94.62 98 ARG A N 1
ATOM 777 C CA . ARG A 1 98 ? 9.790 -9.903 -0.986 1.00 94.62 98 ARG A CA 1
ATOM 778 C C . ARG A 1 98 ? 8.517 -10.446 -0.344 1.00 94.62 98 ARG A C 1
ATOM 780 O O . ARG A 1 98 ? 8.367 -11.655 -0.197 1.00 94.62 98 ARG A O 1
ATOM 787 N N . GLU A 1 99 ? 7.596 -9.558 0.013 1.00 96.62 99 GLU A N 1
ATOM 788 C CA . GLU A 1 99 ? 6.376 -9.893 0.754 1.00 96.62 99 GLU A CA 1
ATOM 789 C C . GLU A 1 99 ? 5.128 -9.402 0.027 1.00 96.62 99 GLU A C 1
ATOM 791 O O . GLU A 1 99 ? 5.008 -8.222 -0.302 1.00 96.62 99 GLU A O 1
ATOM 796 N N . TYR A 1 100 ? 4.177 -10.304 -0.204 1.00 97.06 100 TYR A N 1
ATOM 797 C CA . T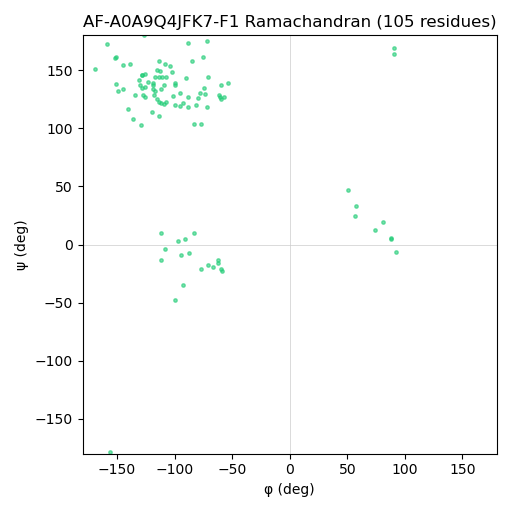YR A 1 100 ? 2.916 -9.969 -0.856 1.00 97.06 100 TYR A CA 1
ATOM 798 C C . TYR A 1 100 ? 2.010 -9.120 0.039 1.00 97.06 100 TYR A C 1
ATOM 800 O O . TYR A 1 100 ? 1.928 -9.333 1.251 1.00 97.06 100 TYR 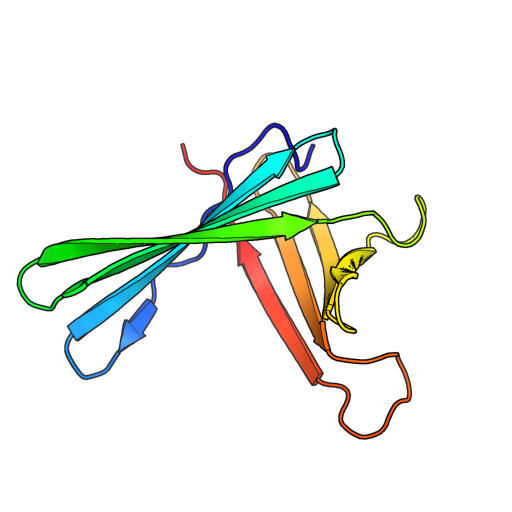A O 1
ATOM 808 N N . PHE A 1 101 ? 1.274 -8.194 -0.566 1.00 97.06 101 PHE A N 1
ATOM 809 C CA . PHE A 1 101 ? 0.182 -7.490 0.088 1.00 97.06 101 PHE A CA 1
ATOM 810 C C . PHE A 1 101 ? -0.894 -7.070 -0.908 1.00 97.06 101 PHE A C 1
ATOM 812 O O . PHE A 1 101 ? -0.658 -6.943 -2.108 1.00 97.06 101 PHE A O 1
ATOM 819 N N . GLU A 1 102 ? -2.068 -6.778 -0.357 1.00 97.88 102 GLU A N 1
ATOM 820 C CA . GLU A 1 102 ? -3.205 -6.246 -1.095 1.00 97.88 102 GLU A CA 1
ATOM 821 C C . GLU A 1 102 ? -3.744 -4.997 -0.405 1.00 97.88 102 GLU A C 1
ATOM 823 O O . GLU A 1 102 ? -3.750 -4.889 0.830 1.00 97.88 102 GLU A O 1
ATOM 828 N N . LEU A 1 103 ? -4.223 -4.071 -1.226 1.00 97.88 103 LEU A N 1
ATOM 829 C CA . LEU A 1 103 ? -4.997 -2.911 -0.841 1.00 97.88 103 LEU A CA 1
ATOM 830 C C . LEU A 1 103 ? -6.303 -2.900 -1.638 1.00 97.88 103 LEU A C 1
ATOM 832 O O . LEU A 1 103 ? -6.344 -3.284 -2.809 1.00 97.88 103 LEU A O 1
ATOM 836 N N . THR A 1 104 ? -7.359 -2.405 -1.009 1.00 97.25 104 THR A N 1
ATOM 837 C CA . THR A 1 104 ? -8.649 -2.160 -1.659 1.00 97.25 104 THR A CA 1
ATOM 838 C C . THR A 1 104 ? -8.934 -0.662 -1.701 1.00 97.25 104 THR A C 1
ATOM 840 O O . THR A 1 104 ? -8.374 0.088 -0.897 1.00 97.25 104 THR A O 1
ATOM 843 N N . PRO A 1 105 ? -9.794 -0.186 -2.606 1.00 96.69 105 PRO A N 1
ATOM 844 C CA . PRO A 1 105 ? -10.290 1.177 -2.550 1.00 96.69 105 PRO A CA 1
ATOM 845 C C . PRO A 1 105 ? -11.021 1.408 -1.232 1.00 96.69 105 PRO A C 1
ATOM 847 O O . PRO A 1 105 ? -11.797 0.567 -0.769 1.00 96.69 105 PRO A O 1
ATOM 850 N N . LYS A 1 106 ? -10.775 2.559 -0.620 1.00 90.69 106 LYS A N 1
ATOM 851 C CA . LYS A 1 106 ? -11.615 3.073 0.450 1.00 90.69 106 LYS A CA 1
ATOM 852 C C . LYS A 1 106 ? -12.873 3.654 -0.200 1.00 90.69 106 LYS A C 1
ATOM 854 O O . LYS A 1 106 ? -12.795 4.713 -0.817 1.00 90.69 106 LYS A O 1
ATOM 859 N N . ILE A 1 107 ? -13.972 2.909 -0.097 1.00 76.81 107 ILE A N 1
ATOM 860 C CA . ILE A 1 107 ? -15.322 3.321 -0.516 1.00 76.81 107 ILE A CA 1
ATOM 861 C C . ILE A 1 107 ? -15.840 4.407 0.431 1.00 76.81 107 ILE A C 1
ATOM 863 O O . ILE A 1 107 ? -15.559 4.300 1.651 1.00 76.81 107 ILE A O 1
#

Radius of gyration: 14.82 Å; Cα contacts (8 Å, |Δi|>4): 238; chains: 1; bounding box: 37×26×43 Å

Nearest PDB structures (foldseek):
  6d0t-assembly2_B  TM=4.337E-01  e=1.123E-02  synthetic construct
  8a0d-assembly5_E  TM=4.352E-01  e=1.246E-02  Cavia porcellus
  8ah9-assembly1_A  TM=4.021E-01  e=1.990E-02  synthetic construct
  7wzf-assembly1_A  TM=7.824E-01  e=1.349E+00  Streptomyces yunnanensis

Solvent-accessible surface area (backbone atoms only — not comparable to full-atom values): 5880 Å² total; per-residue (Å²): 116,68,47,83,42,46,32,27,40,71,75,46,68,50,100,76,50,37,32,42,31,44,37,36,42,38,43,92,87,33,36,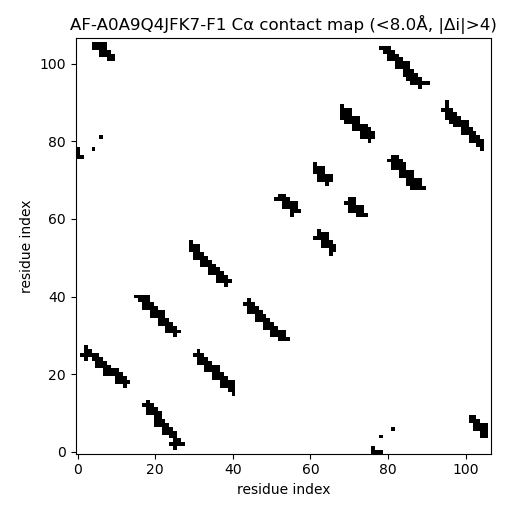34,40,41,35,40,40,36,28,42,71,88,67,54,73,47,77,50,76,48,75,49,50,42,47,65,78,43,96,87,67,50,28,37,35,54,56,94,56,32,33,34,45,53,73,44,82,55,91,69,38,40,29,30,28,48,25,41,56,56,94,90,46,90,84,49,46,76,43,81,49,58,29,31,57,65,126